Protein AF-A0A7X5VKG3-F1 (afdb_monomer)

Secondary structure (DSSP, 8-state):
-B-STT-----HHHHIIIIISS---EEE--SSTT--EEEGGG--GGGTT-----HHHHH-SSSSB--GGGTT--GGG-EEEEEE--SSTT--EEEEEEETTEEEEEEE-TT-TTTTT---HHHHHTTGGGS-TT---S-EEE-TTS-EEE-

Mean predicted aligned error: 5.0 Å

Solvent-accessible surface area (backbone atoms only — not comparable to full-atom values): 9106 Å² total; per-residue (Å²): 79,79,42,71,89,51,48,82,80,78,56,54,37,33,48,40,26,45,75,72,67,66,43,48,33,38,36,71,77,48,97,56,98,83,38,47,80,41,35,44,96,73,48,57,57,88,79,44,70,48,79,68,36,52,55,40,36,72,60,36,91,68,50,18,31,34,64,68,77,42,63,91,64,55,81,94,66,44,49,76,46,79,49,68,39,82,90,55,94,77,47,35,56,33,25,40,31,31,43,96,94,36,82,49,46,50,51,57,40,71,73,34,93,74,38,51,40,62,52,49,40,58,72,44,65,65,63,60,75,80,76,36,88,86,54,83,87,66,64,70,39,68,49,99,88,66,48,82,39,79,108

Foldseek 3Di:
DADFVLDPVPCQLQCCCCPPVVFSQWDWDDDDPPTTIAGPPNDDSVVGSNQVFCVSQQRGPRNSPHDPLLPPPDPVQWDWDWAWDPPDPLTAIWIFTDHPNDGRWIFFDQCDPRQNRGGGPCRTPVPCVVVDPPDDPADWDQDPVRDTDGD

pLDDT: mean 91.15, std 6.63, range [61.44, 98.12]

Structure (mmCIF, N/CA/C/O backbone):
data_AF-A0A7X5VKG3-F1
#
_entry.id   AF-A0A7X5VKG3-F1
#
loop_
_atom_site.group_PDB
_atom_site.id
_atom_site.type_symbol
_atom_site.label_atom_id
_atom_site.label_alt_id
_atom_site.label_comp_id
_atom_site.label_asym_id
_atom_site.label_entity_id
_atom_site.label_seq_id
_atom_site.pdbx_PDB_ins_code
_atom_site.Cartn_x
_atom_site.Cartn_y
_atom_site.Cartn_z
_atom_site.occupancy
_atom_site.B_iso_or_equiv
_atom_site.auth_seq_id
_atom_site.auth_comp_id
_atom_site.auth_asym_id
_atom_site.auth_atom_id
_atom_site.pdbx_PDB_model_num
ATOM 1 N N . GLY A 1 1 ? -3.152 -5.477 -9.864 1.00 87.75 1 GLY A N 1
ATOM 2 C CA . GLY A 1 1 ? -3.308 -6.111 -11.180 1.00 87.75 1 GLY A CA 1
ATOM 3 C C . GLY A 1 1 ? -2.273 -5.540 -12.116 1.00 87.75 1 GLY A C 1
ATOM 4 O O . GLY A 1 1 ? -1.598 -4.592 -11.727 1.00 87.75 1 GLY A O 1
ATOM 5 N N . LEU A 1 2 ? -2.147 -6.135 -13.299 1.00 90.00 2 LEU A N 1
ATOM 6 C CA . LEU A 1 2 ? -1.372 -5.594 -14.409 1.00 90.00 2 LEU A CA 1
ATOM 7 C C . LEU A 1 2 ? -2.322 -5.421 -15.596 1.00 90.00 2 LEU A C 1
ATOM 9 O O . LEU A 1 2 ? -3.033 -6.360 -15.943 1.00 90.00 2 LEU A O 1
ATOM 13 N N . ASP A 1 3 ? -2.331 -4.231 -16.169 1.00 91.94 3 ASP A N 1
ATOM 14 C CA . ASP A 1 3 ? -2.943 -3.892 -17.443 1.00 91.94 3 ASP A CA 1
ATOM 15 C C . ASP A 1 3 ? -1.819 -3.422 -18.373 1.00 91.94 3 ASP A C 1
ATOM 17 O O . ASP A 1 3 ? -1.222 -2.361 -18.167 1.00 91.94 3 ASP A O 1
ATOM 21 N N . ALA A 1 4 ? -1.463 -4.279 -19.329 1.00 89.00 4 ALA A N 1
ATOM 22 C CA . ALA A 1 4 ? -0.325 -4.056 -20.210 1.00 89.00 4 ALA A CA 1
ATOM 23 C C . ALA A 1 4 ? -0.591 -2.940 -21.230 1.00 89.00 4 ALA A C 1
ATOM 25 O O . ALA A 1 4 ? 0.345 -2.222 -21.574 1.00 89.00 4 ALA A O 1
ATOM 26 N N . ASP A 1 5 ? -1.846 -2.740 -21.640 1.00 90.56 5 ASP A N 1
ATOM 27 C CA . ASP A 1 5 ? -2.217 -1.742 -22.651 1.00 90.56 5 ASP A CA 1
ATOM 28 C C . ASP A 1 5 ? -2.031 -0.316 -22.118 1.00 90.56 5 ASP A C 1
ATOM 30 O O . ASP A 1 5 ? -1.658 0.601 -22.848 1.00 90.56 5 ASP A O 1
ATOM 34 N N . ASN A 1 6 ? -2.204 -0.140 -20.806 1.00 92.81 6 ASN A N 1
ATOM 35 C CA . ASN A 1 6 ? -1.942 1.119 -20.115 1.00 92.81 6 ASN A CA 1
ATOM 36 C C . ASN A 1 6 ? -0.456 1.320 -19.754 1.00 92.81 6 ASN A C 1
ATOM 38 O O . ASN A 1 6 ? -0.084 2.348 -19.177 1.00 92.81 6 ASN A O 1
ATOM 42 N N . CYS A 1 7 ? 0.430 0.359 -20.040 1.00 93.38 7 CYS A N 1
ATOM 43 C CA . CYS A 1 7 ? 1.845 0.456 -19.694 1.00 93.38 7 CYS A CA 1
ATOM 44 C C . CYS A 1 7 ? 2.636 1.259 -20.736 1.00 93.38 7 CYS A C 1
ATOM 46 O O . CYS A 1 7 ? 2.790 0.853 -21.879 1.00 93.38 7 CYS A O 1
ATOM 48 N N . ILE A 1 8 ? 3.250 2.362 -20.304 1.00 93.75 8 ILE A N 1
ATOM 49 C CA . ILE A 1 8 ? 4.098 3.214 -21.163 1.00 93.75 8 ILE A CA 1
ATOM 50 C C . ILE A 1 8 ? 5.590 2.837 -21.130 1.00 93.75 8 ILE A C 1
ATOM 52 O O . ILE A 1 8 ? 6.438 3.647 -21.494 1.00 93.75 8 ILE A O 1
ATOM 56 N N . LEU A 1 9 ? 5.932 1.653 -20.605 1.00 93.06 9 LEU A N 1
ATOM 57 C CA . LEU A 1 9 ? 7.306 1.128 -20.515 1.00 93.06 9 LEU A CA 1
ATOM 58 C C . LEU A 1 9 ? 8.330 2.095 -19.882 1.00 93.06 9 LEU A C 1
ATOM 60 O O . LEU A 1 9 ? 9.510 2.099 -20.220 1.00 93.06 9 LEU A O 1
ATOM 64 N N . CYS A 1 10 ? 7.904 2.901 -18.904 1.00 94.38 10 CYS A N 1
ATOM 65 C CA . CYS A 1 10 ? 8.754 3.916 -18.265 1.00 94.38 10 CYS A CA 1
ATOM 66 C C . CYS A 1 10 ? 9.807 3.356 -17.289 1.00 94.38 10 CYS A C 1
ATOM 68 O O . CYS A 1 10 ? 10.546 4.125 -16.676 1.00 94.38 10 CYS A O 1
ATOM 70 N N . ASN A 1 11 ? 9.838 2.035 -17.092 1.00 94.00 11 ASN A N 1
ATOM 71 C CA . ASN A 1 11 ? 10.764 1.306 -16.219 1.00 94.00 11 ASN A CA 1
ATOM 72 C C . ASN A 1 11 ? 10.734 1.686 -14.719 1.00 94.00 11 ASN A C 1
ATOM 74 O O . ASN A 1 11 ? 11.576 1.244 -13.942 1.00 94.00 11 ASN A O 1
ATOM 78 N N . ARG A 1 12 ? 9.764 2.493 -14.268 1.00 95.56 12 ARG A N 1
ATOM 79 C CA . ARG A 1 12 ? 9.738 3.017 -12.890 1.00 95.56 12 ARG A CA 1
ATOM 80 C C . ARG A 1 12 ? 9.478 1.932 -11.834 1.00 95.56 12 ARG A C 1
ATOM 82 O O . ARG A 1 12 ? 10.037 1.992 -10.745 1.00 95.56 12 ARG A O 1
ATOM 89 N N . CYS A 1 13 ? 8.652 0.936 -12.159 1.00 95.56 13 CYS A N 1
ATOM 90 C CA . CYS A 1 13 ? 8.371 -0.207 -11.285 1.00 95.56 13 CYS A CA 1
ATOM 91 C C . CYS A 1 13 ? 9.578 -1.141 -11.124 1.00 95.56 13 CYS A C 1
ATOM 93 O O . CYS A 1 13 ? 9.852 -1.568 -10.007 1.00 95.56 13 CYS A O 1
ATOM 95 N N . VAL A 1 14 ? 10.307 -1.405 -12.213 1.00 95.75 14 VAL A N 1
ATOM 96 C CA . VAL A 1 14 ? 11.544 -2.203 -12.215 1.00 95.75 14 VAL A CA 1
ATOM 97 C C . VAL A 1 14 ? 12.597 -1.510 -11.358 1.00 95.75 14 VAL A C 1
ATOM 99 O O . VAL A 1 14 ? 13.065 -2.094 -10.388 1.00 95.75 14 VAL A O 1
ATOM 102 N N . ARG A 1 15 ? 12.851 -0.217 -11.608 1.00 96.69 15 ARG A N 1
ATOM 103 C CA . ARG A 1 15 ? 13.782 0.582 -10.798 1.00 96.69 15 ARG A CA 1
ATOM 104 C C . ARG A 1 15 ? 13.406 0.617 -9.321 1.00 96.69 15 ARG A C 1
ATOM 106 O O . ARG A 1 15 ? 14.283 0.543 -8.477 1.00 96.69 15 ARG A O 1
ATOM 113 N N . TYR A 1 16 ? 12.119 0.686 -8.979 1.00 95.81 16 TYR A N 1
ATOM 114 C CA . TYR A 1 16 ? 11.701 0.592 -7.577 1.00 95.81 16 TYR A CA 1
ATOM 115 C C . TYR A 1 16 ? 12.093 -0.763 -6.956 1.00 95.81 16 TYR A C 1
ATOM 117 O O . TYR A 1 16 ? 12.613 -0.809 -5.843 1.00 95.81 16 TYR A O 1
ATOM 125 N N . CYS A 1 17 ? 11.864 -1.872 -7.664 1.00 95.44 17 CYS A N 1
ATOM 126 C CA . CYS A 1 17 ? 12.252 -3.203 -7.191 1.00 95.44 17 CYS A CA 1
ATOM 127 C C . CYS A 1 17 ? 13.774 -3.374 -7.064 1.00 95.44 17 CYS A C 1
ATOM 129 O O . CYS A 1 17 ? 14.223 -4.036 -6.131 1.00 95.44 17 CYS A O 1
ATOM 131 N N . GLU A 1 18 ? 14.551 -2.785 -7.971 1.00 95.56 18 GLU A N 1
ATOM 132 C CA . GLU A 1 18 ? 16.016 -2.884 -7.995 1.00 95.56 18 GLU A CA 1
ATOM 133 C C . GLU A 1 18 ? 16.698 -1.931 -7.010 1.00 95.56 18 GLU A C 1
ATOM 135 O O . GLU A 1 18 ? 17.613 -2.341 -6.310 1.00 95.56 18 GLU A O 1
ATOM 140 N N . GLU A 1 19 ? 16.267 -0.670 -6.946 1.00 95.81 19 GLU A N 1
ATOM 141 C CA . GLU A 1 19 ? 16.966 0.402 -6.224 1.00 95.81 19 GLU A CA 1
ATOM 142 C C . GLU A 1 19 ? 16.413 0.619 -4.809 1.00 95.81 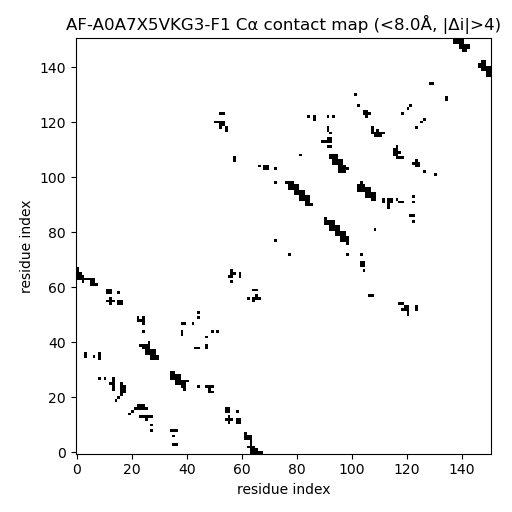19 GLU A C 1
ATOM 144 O O . GLU A 1 19 ? 17.159 1.025 -3.922 1.00 95.81 19 GLU A O 1
ATOM 149 N N . VAL A 1 20 ? 15.115 0.365 -4.584 1.00 93.94 20 VAL A N 1
ATOM 150 C CA . VAL A 1 20 ? 14.457 0.615 -3.285 1.00 93.94 20 VAL A CA 1
ATOM 151 C C . VAL A 1 20 ? 14.272 -0.677 -2.498 1.00 93.94 20 VAL A C 1
ATOM 153 O O . VAL A 1 20 ? 14.653 -0.743 -1.334 1.00 93.94 20 VAL A O 1
ATOM 156 N N . MET A 1 21 ? 13.687 -1.708 -3.117 1.00 93.75 21 MET A N 1
ATOM 157 C CA . MET A 1 21 ? 13.451 -2.993 -2.438 1.00 93.75 21 MET A CA 1
ATOM 158 C C . MET A 1 21 ? 14.641 -3.949 -2.501 1.00 93.75 21 MET A C 1
ATOM 160 O O . MET A 1 21 ? 14.669 -4.901 -1.730 1.00 93.75 21 MET A O 1
ATOM 164 N N . LEU A 1 22 ? 15.598 -3.710 -3.404 1.00 94.19 22 LEU A N 1
ATOM 165 C CA . LEU A 1 22 ? 16.791 -4.540 -3.600 1.00 94.19 22 LEU A CA 1
ATOM 166 C C . LEU A 1 22 ? 16.483 -6.029 -3.865 1.00 94.19 22 LEU A C 1
ATOM 168 O O . LEU A 1 22 ? 17.258 -6.898 -3.474 1.00 94.19 22 LEU A O 1
ATOM 172 N N . CYS A 1 23 ? 15.360 -6.334 -4.523 1.00 92.31 23 CYS A N 1
ATOM 173 C CA . CYS A 1 23 ? 14.944 -7.716 -4.799 1.00 92.31 23 CYS A CA 1
ATOM 174 C C . CYS A 1 23 ? 14.886 -8.066 -6.289 1.00 92.31 23 CYS A C 1
ATOM 176 O O . CYS A 1 23 ? 14.776 -9.236 -6.638 1.00 92.31 23 CYS A O 1
ATOM 178 N N . SER A 1 24 ? 14.924 -7.066 -7.180 1.00 93.00 24 SER A N 1
ATOM 179 C CA . SER A 1 24 ? 14.902 -7.268 -8.639 1.00 93.00 24 SER A CA 1
ATOM 180 C C . SER A 1 24 ? 13.787 -8.213 -9.115 1.00 93.00 24 SER A C 1
ATOM 182 O O . SER A 1 24 ? 13.958 -8.963 -10.073 1.00 93.00 24 SER A O 1
ATOM 184 N N . ALA A 1 25 ? 12.630 -8.192 -8.446 1.00 93.56 25 ALA A N 1
ATOM 185 C CA . ALA A 1 25 ? 11.521 -9.108 -8.719 1.00 93.56 25 ALA A CA 1
ATOM 186 C C . ALA A 1 25 ? 10.734 -8.787 -10.005 1.00 93.56 25 ALA A C 1
ATOM 188 O O . ALA A 1 25 ? 9.895 -9.578 -10.429 1.00 93.56 25 ALA A O 1
ATOM 189 N N . LEU A 1 26 ? 10.973 -7.625 -10.617 1.00 93.56 26 LEU A N 1
ATOM 190 C CA . LEU A 1 26 ? 10.344 -7.185 -11.861 1.00 93.56 26 LEU A CA 1
ATOM 191 C C . LEU A 1 26 ? 11.403 -6.949 -12.929 1.00 93.56 26 LEU A C 1
ATOM 193 O O . LEU A 1 26 ? 12.448 -6.376 -12.642 1.00 93.56 26 LEU A O 1
ATOM 197 N N . THR A 1 27 ? 11.079 -7.298 -14.170 1.00 92.75 27 THR A N 1
ATOM 198 C CA . THR A 1 27 ? 11.929 -7.040 -15.332 1.00 92.75 27 THR A CA 1
ATOM 199 C C . THR A 1 27 ? 11.117 -6.534 -16.524 1.00 92.75 27 THR A C 1
ATOM 201 O O . THR A 1 27 ? 9.894 -6.700 -16.586 1.00 92.75 27 THR A O 1
ATOM 204 N N . LEU A 1 28 ? 11.811 -5.906 -17.470 1.00 92.19 28 LEU A N 1
ATOM 205 C CA . LEU A 1 28 ? 11.298 -5.528 -18.783 1.00 92.19 28 LEU A CA 1
ATOM 206 C C . LEU A 1 28 ? 11.875 -6.509 -19.810 1.00 92.19 28 LEU A C 1
ATOM 208 O O . LEU A 1 28 ? 13.093 -6.597 -19.944 1.00 92.19 28 LEU A O 1
ATOM 212 N N . THR A 1 29 ? 11.011 -7.242 -20.515 1.00 87.38 29 THR A N 1
ATOM 213 C CA . THR A 1 29 ? 11.412 -8.350 -21.404 1.00 87.38 29 THR A CA 1
ATOM 214 C C . THR A 1 29 ? 12.224 -7.912 -22.615 1.00 87.38 29 THR A C 1
ATOM 216 O O . THR A 1 29 ? 13.345 -8.374 -22.806 1.00 87.38 29 THR A O 1
ATOM 219 N N . ASP A 1 30 ? 11.667 -7.011 -23.421 1.00 78.81 30 ASP A N 1
ATOM 220 C CA . ASP A 1 30 ? 12.215 -6.637 -24.721 1.00 78.81 30 ASP A CA 1
ATOM 221 C C . ASP A 1 30 ? 12.319 -5.122 -24.896 1.00 78.81 30 ASP A C 1
ATOM 223 O O . ASP A 1 30 ? 11.533 -4.334 -24.365 1.00 78.81 30 ASP A O 1
ATOM 227 N N . LYS A 1 31 ? 13.283 -4.712 -25.726 1.00 66.94 31 LYS A N 1
ATOM 228 C CA . LYS A 1 31 ? 13.401 -3.344 -26.242 1.00 66.94 31 LYS A CA 1
ATOM 229 C C . LYS A 1 31 ? 12.718 -3.284 -27.612 1.00 66.94 31 LYS A C 1
ATOM 231 O O . LYS A 1 31 ? 13.369 -3.443 -28.638 1.00 66.94 31 LYS A O 1
ATOM 236 N N . GLY A 1 32 ? 11.399 -3.101 -27.634 1.00 71.25 32 GLY A N 1
ATOM 237 C CA . GLY A 1 32 ? 10.613 -3.026 -28.870 1.00 71.25 32 GLY A CA 1
ATOM 238 C C . GLY A 1 32 ? 9.100 -3.035 -28.623 1.00 71.25 32 GLY A C 1
ATOM 239 O O . GLY A 1 32 ? 8.680 -3.013 -27.469 1.00 71.25 32 GLY A O 1
ATOM 240 N N . PRO A 1 33 ? 8.270 -3.101 -29.682 1.00 73.19 33 PRO A N 1
ATOM 241 C CA . PRO A 1 33 ? 6.805 -3.075 -29.574 1.00 73.19 33 PRO A CA 1
ATOM 242 C C . PRO A 1 33 ? 6.190 -4.213 -28.742 1.00 73.19 33 PRO A C 1
ATOM 244 O O . PRO A 1 33 ? 5.047 -4.097 -28.321 1.00 73.19 33 PRO A O 1
ATOM 247 N N . GLY A 1 34 ? 6.927 -5.309 -28.518 1.00 80.31 34 GLY A N 1
ATOM 248 C CA . GLY A 1 34 ? 6.506 -6.436 -27.673 1.00 80.31 34 GLY A CA 1
ATOM 249 C C . GLY A 1 34 ? 7.000 -6.371 -26.222 1.00 80.31 34 GLY A C 1
ATOM 250 O O . GLY A 1 34 ? 6.731 -7.288 -25.443 1.00 80.31 34 GLY A O 1
ATOM 251 N N . GLY A 1 35 ? 7.738 -5.317 -25.855 1.00 87.44 35 GLY A N 1
ATOM 252 C CA . GLY A 1 35 ? 8.257 -5.146 -24.503 1.00 87.44 35 GLY A CA 1
ATOM 253 C C . GLY A 1 35 ? 7.125 -5.017 -23.492 1.00 87.44 35 GLY A C 1
ATOM 254 O O . GLY A 1 35 ? 6.188 -4.251 -23.693 1.00 87.44 35 GLY A O 1
ATOM 255 N N . HIS A 1 36 ? 7.212 -5.760 -22.396 1.00 89.94 36 HIS A N 1
ATOM 256 C CA . HIS A 1 36 ? 6.235 -5.706 -21.316 1.00 89.94 36 HIS A CA 1
ATOM 257 C C . HIS A 1 36 ? 6.906 -5.959 -19.969 1.00 89.94 36 HIS A C 1
ATOM 259 O O . HIS A 1 36 ? 7.994 -6.533 -19.878 1.00 89.94 36 HIS A O 1
ATOM 265 N N . ILE A 1 37 ? 6.247 -5.492 -18.912 1.00 92.94 37 ILE A N 1
ATOM 266 C CA . ILE A 1 37 ? 6.675 -5.745 -17.540 1.00 92.94 37 ILE A CA 1
ATOM 267 C C . ILE A 1 37 ? 6.200 -7.133 -17.128 1.00 92.94 37 ILE A C 1
ATOM 269 O O . ILE A 1 37 ? 5.026 -7.461 -17.292 1.00 92.94 37 ILE A O 1
ATOM 273 N N . GLN A 1 38 ? 7.092 -7.914 -16.535 1.00 92.06 38 GLN A N 1
ATOM 274 C CA . GLN A 1 38 ? 6.763 -9.211 -15.954 1.00 92.06 38 GLN A CA 1
ATOM 275 C C . GLN A 1 38 ? 7.604 -9.472 -14.699 1.00 92.06 38 GLN A C 1
ATOM 277 O O . GLN A 1 38 ? 8.618 -8.792 -14.492 1.00 92.06 38 GLN A O 1
ATOM 282 N N . PRO A 1 39 ? 7.224 -10.449 -13.859 1.00 92.50 39 PRO A N 1
ATOM 283 C CA . PRO A 1 39 ? 8.131 -10.968 -12.849 1.00 92.50 39 PRO A CA 1
ATOM 284 C C . PRO A 1 39 ? 9.426 -11.470 -13.487 1.00 92.50 39 PRO A C 1
ATOM 286 O O . PRO A 1 39 ? 9.437 -11.974 -14.616 1.00 92.50 39 PRO A O 1
ATOM 289 N N . THR A 1 40 ? 10.531 -11.335 -12.768 1.00 89.31 40 THR A N 1
ATOM 290 C CA . THR A 1 40 ? 11.833 -11.813 -13.240 1.00 89.31 40 THR A CA 1
ATOM 291 C C . THR A 1 40 ? 11.760 -13.297 -13.604 1.00 89.31 40 THR A C 1
ATOM 293 O O . THR A 1 40 ? 11.085 -14.075 -12.939 1.00 89.31 40 THR A O 1
ATOM 296 N N . ARG A 1 41 ? 12.405 -13.675 -14.719 1.00 85.25 41 ARG A N 1
ATOM 297 C CA . ARG A 1 41 ? 12.356 -15.027 -15.325 1.00 85.25 41 ARG A CA 1
ATOM 298 C C . ARG A 1 41 ? 10.974 -15.487 -15.823 1.00 85.25 41 ARG A C 1
ATOM 300 O O . ARG A 1 41 ? 10.862 -16.614 -16.290 1.00 85.25 41 ARG A O 1
ATOM 307 N N . GLY A 1 42 ? 9.951 -14.628 -15.791 1.00 86.00 42 GLY A N 1
ATOM 308 C CA . GLY A 1 42 ? 8.587 -14.986 -16.198 1.00 86.00 42 GLY A CA 1
ATOM 309 C C . GLY A 1 42 ? 7.881 -15.929 -15.215 1.00 86.00 42 GLY A C 1
ATOM 310 O O . GLY A 1 42 ? 6.901 -16.572 -15.582 1.00 86.00 42 GLY A O 1
ATOM 311 N N . GLU A 1 43 ? 8.389 -16.036 -13.986 1.00 87.81 43 GLU A N 1
ATOM 312 C CA . GLU A 1 43 ? 7.844 -16.888 -12.923 1.00 87.81 43 GLU A CA 1
ATOM 313 C C . GLU A 1 43 ? 6.677 -16.192 -12.189 1.00 87.81 43 GLU A C 1
ATOM 315 O O . GLU A 1 43 ? 6.318 -15.050 -12.485 1.00 87.81 43 GLU A O 1
ATOM 320 N N . SER A 1 44 ? 6.036 -16.865 -11.229 1.00 89.94 44 SER A N 1
ATOM 321 C CA . SER A 1 44 ? 5.079 -16.193 -10.339 1.00 89.94 44 SER A CA 1
ATOM 322 C C . SER A 1 44 ? 5.815 -15.216 -9.424 1.00 89.94 44 SER A C 1
ATOM 324 O O . SER A 1 44 ? 6.924 -15.500 -8.988 1.00 89.94 44 SER A O 1
ATOM 326 N N . PHE A 1 45 ? 5.171 -14.120 -9.005 1.00 89.62 45 PHE A N 1
ATOM 327 C CA . PHE A 1 45 ? 5.736 -13.263 -7.951 1.00 89.62 45 PHE A CA 1
ATOM 328 C C . PHE A 1 45 ? 6.046 -14.040 -6.664 1.00 89.62 45 PHE A C 1
ATOM 330 O O . PHE A 1 45 ? 6.986 -13.685 -5.964 1.00 89.62 45 PHE A O 1
ATOM 337 N N . LEU A 1 46 ? 5.277 -15.095 -6.371 1.00 90.25 46 LEU A N 1
ATOM 338 C CA . LEU A 1 46 ? 5.490 -15.951 -5.199 1.00 90.25 46 LEU A CA 1
ATOM 339 C C . LEU A 1 46 ? 6.737 -16.839 -5.310 1.00 90.25 46 LEU A C 1
ATOM 341 O O . LEU A 1 46 ? 7.234 -17.294 -4.287 1.00 90.25 46 LEU A O 1
ATOM 345 N N . ASP A 1 47 ? 7.233 -17.056 -6.527 1.00 90.31 47 ASP A N 1
ATOM 346 C CA . ASP A 1 47 ? 8.414 -17.875 -6.811 1.00 90.31 47 ASP A CA 1
ATOM 347 C C . ASP A 1 47 ? 9.677 -17.005 -6.994 1.00 90.31 47 ASP A C 1
ATOM 349 O O . ASP A 1 47 ? 10.740 -17.498 -7.358 1.00 90.31 47 ASP A O 1
ATOM 353 N N . THR A 1 48 ? 9.565 -15.699 -6.723 1.00 89.12 48 THR A N 1
ATOM 354 C CA . THR A 1 48 ? 10.648 -14.704 -6.802 1.00 89.12 48 THR A CA 1
ATOM 355 C C . THR A 1 48 ? 10.898 -14.072 -5.434 1.00 89.12 48 THR A C 1
ATOM 357 O O . THR A 1 48 ? 10.097 -14.237 -4.517 1.00 89.12 48 THR A O 1
ATOM 360 N N . ASP A 1 49 ? 11.935 -13.240 -5.306 1.00 90.38 49 ASP A N 1
ATOM 361 C CA . ASP A 1 49 ? 12.244 -12.486 -4.075 1.00 90.38 49 ASP A CA 1
ATOM 362 C C . ASP A 1 49 ? 11.255 -11.327 -3.782 1.00 90.38 49 ASP A C 1
ATOM 364 O O . ASP A 1 49 ? 11.564 -10.349 -3.098 1.00 90.38 49 ASP A O 1
ATOM 368 N N . CYS A 1 50 ? 10.041 -11.376 -4.336 1.00 93.50 50 CYS A N 1
ATOM 369 C CA . CYS A 1 50 ? 9.030 -10.345 -4.156 1.00 93.50 50 CYS A CA 1
ATOM 370 C C . CYS A 1 50 ? 8.361 -10.440 -2.779 1.00 93.50 50 CYS A C 1
ATOM 372 O O . CYS A 1 50 ? 7.598 -11.360 -2.503 1.00 93.50 50 CYS A O 1
ATOM 374 N N . GLU A 1 51 ? 8.504 -9.402 -1.956 1.00 91.06 51 GLU A N 1
ATOM 375 C CA . GLU A 1 51 ? 7.801 -9.306 -0.664 1.00 91.06 51 GLU A CA 1
ATOM 376 C C . GLU A 1 51 ? 6.369 -8.745 -0.768 1.00 91.06 51 GLU A C 1
ATOM 378 O O . GLU A 1 51 ? 5.731 -8.436 0.241 1.00 91.06 51 GLU A O 1
ATOM 383 N N . LEU A 1 52 ? 5.857 -8.539 -1.988 1.00 92.62 52 LEU A N 1
ATOM 384 C CA . LEU A 1 52 ? 4.516 -7.996 -2.247 1.00 92.62 52 LEU A CA 1
ATOM 385 C C . LEU A 1 52 ? 4.249 -6.640 -1.558 1.00 92.62 52 LEU A C 1
ATOM 387 O O . LEU A 1 52 ? 3.116 -6.304 -1.213 1.00 92.62 52 LEU A O 1
ATOM 391 N N . CYS A 1 53 ? 5.282 -5.804 -1.404 1.00 94.06 53 CYS A N 1
ATOM 392 C CA . CYS A 1 53 ? 5.172 -4.490 -0.754 1.00 94.06 53 CYS A CA 1
ATOM 393 C C . CYS A 1 53 ? 4.292 -3.482 -1.523 1.00 94.06 53 CYS A C 1
ATOM 395 O O . CYS A 1 53 ? 3.887 -2.449 -0.984 1.00 94.06 53 CYS A O 1
ATOM 397 N N . GLY A 1 54 ? 4.009 -3.755 -2.802 1.00 94.12 54 GLY A N 1
ATOM 398 C CA . GLY A 1 54 ? 3.152 -2.929 -3.652 1.00 94.12 54 GLY A CA 1
ATOM 399 C C . GLY A 1 54 ? 3.753 -1.578 -4.049 1.00 94.12 54 GLY A C 1
ATOM 400 O O . GLY A 1 54 ? 3.037 -0.709 -4.541 1.00 94.12 54 GLY A O 1
ATOM 401 N N . GLY A 1 55 ? 5.056 -1.364 -3.867 1.00 94.50 55 GLY A N 1
ATOM 402 C CA . GLY A 1 55 ? 5.690 -0.118 -4.299 1.00 94.50 55 GLY A CA 1
ATOM 403 C C . GLY A 1 55 ? 5.688 0.077 -5.820 1.00 94.50 55 GLY A C 1
ATOM 404 O O . GLY A 1 55 ? 5.495 1.195 -6.296 1.00 94.50 55 GLY A O 1
ATOM 405 N N . CYS A 1 56 ? 5.747 -1.015 -6.590 1.00 94.62 56 CYS A N 1
ATOM 406 C CA . CYS A 1 56 ? 5.559 -0.998 -8.043 1.00 94.62 56 CYS A CA 1
ATOM 407 C C . CYS A 1 56 ? 4.168 -0.471 -8.461 1.00 94.62 56 CYS A C 1
ATOM 409 O O . CYS A 1 56 ? 4.066 0.279 -9.431 1.00 94.62 56 CYS A O 1
ATOM 411 N N . VAL A 1 57 ? 3.119 -0.789 -7.691 1.00 94.25 57 VAL A N 1
ATOM 412 C CA . VAL A 1 57 ? 1.758 -0.243 -7.853 1.00 94.25 57 VAL A CA 1
ATOM 413 C C . VAL A 1 57 ? 1.728 1.240 -7.483 1.00 94.25 57 VAL A C 1
ATOM 415 O O . VAL A 1 57 ? 1.125 2.044 -8.182 1.00 94.25 57 VAL A O 1
ATOM 418 N N . SER A 1 58 ? 2.421 1.624 -6.410 1.00 91.81 58 SER A N 1
ATOM 419 C CA . SER A 1 58 ? 2.468 3.013 -5.937 1.00 91.81 58 SER A CA 1
ATOM 420 C C . SER A 1 58 ? 3.147 3.974 -6.911 1.00 91.81 58 SER A C 1
ATOM 422 O O . SER A 1 58 ? 2.780 5.142 -6.969 1.00 91.81 58 SER A O 1
ATOM 424 N N . THR A 1 59 ? 4.182 3.508 -7.612 1.00 93.56 59 THR A N 1
ATOM 425 C CA . THR A 1 59 ? 5.014 4.351 -8.482 1.00 93.56 59 THR A CA 1
ATOM 426 C C . THR A 1 59 ? 4.498 4.409 -9.923 1.00 93.56 59 THR A C 1
ATOM 428 O O . THR A 1 59 ? 4.901 5.287 -10.693 1.00 93.56 59 THR A O 1
ATOM 431 N N . CYS A 1 60 ? 3.609 3.4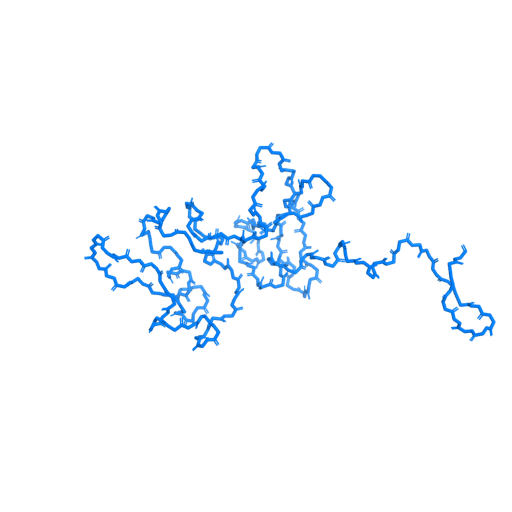85 -10.307 1.00 94.88 60 CYS A N 1
ATOM 432 C CA . CYS A 1 60 ? 3.085 3.392 -11.662 1.00 94.88 60 CYS A CA 1
ATOM 433 C C . CYS A 1 60 ? 2.287 4.657 -12.034 1.00 94.88 60 CYS A C 1
ATOM 435 O O . CYS A 1 60 ? 1.259 4.925 -11.417 1.00 94.88 60 CYS A O 1
ATOM 437 N N . PRO A 1 61 ? 2.724 5.435 -13.043 1.00 93.56 61 PRO A N 1
ATOM 438 C CA . PRO A 1 61 ? 2.077 6.705 -13.372 1.00 93.56 61 PRO A CA 1
ATOM 439 C C . PRO A 1 61 ? 0.756 6.552 -14.129 1.00 93.56 61 PRO A C 1
ATOM 441 O O . PRO A 1 61 ? -0.042 7.479 -14.128 1.00 93.56 61 PRO A O 1
ATOM 444 N N . THR A 1 62 ? 0.545 5.426 -14.809 1.00 93.56 62 THR A N 1
ATOM 445 C CA . THR A 1 62 ? -0.605 5.217 -15.701 1.00 93.56 62 THR A CA 1
ATOM 446 C C . THR A 1 62 ? -1.666 4.299 -15.115 1.00 93.56 62 THR A C 1
ATOM 448 O O . THR A 1 62 ? -2.692 4.075 -15.742 1.00 93.56 62 THR A O 1
ATOM 451 N N . GLY A 1 63 ? -1.410 3.714 -13.942 1.00 91.25 63 GLY A N 1
ATOM 452 C CA . GLY A 1 63 ? -2.272 2.674 -13.391 1.00 91.25 63 GLY A CA 1
ATOM 453 C C . GLY A 1 63 ? -2.149 1.322 -14.099 1.00 91.25 63 GLY A C 1
ATOM 454 O O . GLY A 1 63 ? -2.931 0.435 -13.792 1.00 91.25 63 GLY A O 1
ATOM 455 N N . ALA A 1 64 ? -1.154 1.113 -14.976 1.00 94.44 64 ALA A N 1
ATOM 456 C CA . ALA A 1 64 ? -0.853 -0.212 -15.530 1.00 94.44 64 ALA A CA 1
ATOM 457 C C . ALA A 1 64 ? -0.638 -1.253 -14.421 1.00 94.44 64 ALA A C 1
ATOM 459 O O . ALA A 1 64 ? -1.158 -2.359 -14.483 1.00 94.44 64 ALA A O 1
ATOM 460 N N . LEU A 1 65 ? 0.080 -0.884 -13.358 1.00 93.94 65 LEU A N 1
ATOM 461 C CA . LEU A 1 65 ? 0.078 -1.614 -12.094 1.00 93.94 65 LEU A CA 1
ATOM 462 C C . LEU A 1 65 ? -0.858 -0.900 -11.123 1.00 93.94 65 LEU A C 1
ATOM 464 O O . LEU A 1 65 ? -0.626 0.254 -10.770 1.00 93.94 65 LEU A O 1
ATOM 468 N N . TYR A 1 66 ? -1.891 -1.601 -10.671 1.00 92.19 66 TYR A N 1
ATOM 469 C CA . TYR A 1 66 ? -2.958 -1.027 -9.848 1.00 92.19 66 TYR A CA 1
ATOM 470 C C . TYR A 1 66 ? -3.322 -1.927 -8.667 1.00 92.19 66 TYR A C 1
ATOM 472 O O . TYR A 1 66 ? -3.072 -3.136 -8.681 1.00 92.19 66 TYR A O 1
ATOM 480 N N . ASP A 1 67 ? -3.952 -1.361 -7.643 1.00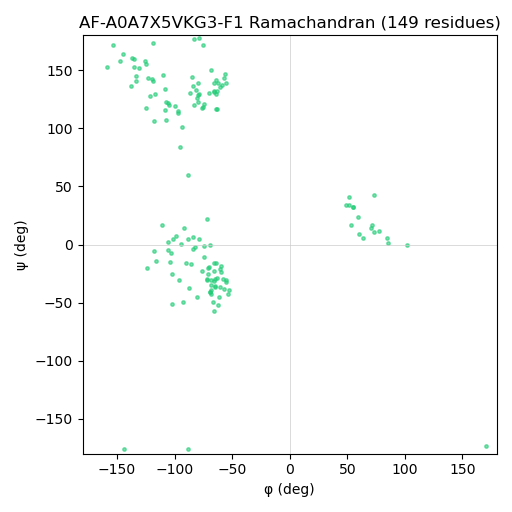 91.81 67 ASP A N 1
ATOM 481 C CA . ASP A 1 67 ? -4.582 -2.152 -6.589 1.00 91.81 67 ASP A CA 1
ATOM 482 C C . ASP A 1 67 ? -5.937 -2.665 -7.092 1.00 91.81 67 ASP A 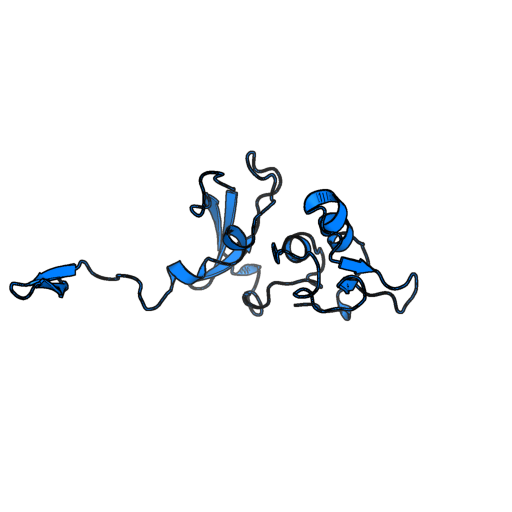C 1
ATOM 484 O O . ASP A 1 67 ? -6.795 -1.876 -7.478 1.00 91.81 67 ASP A O 1
ATOM 488 N N . LYS A 1 68 ? -6.137 -3.991 -7.096 1.00 90.12 68 LYS A N 1
ATOM 489 C CA . LYS A 1 68 ? -7.409 -4.592 -7.531 1.00 90.12 68 LYS A CA 1
ATOM 490 C C . LYS A 1 68 ? -8.574 -4.175 -6.630 1.00 90.12 68 LYS A C 1
ATOM 492 O O . LYS A 1 68 ? -9.699 -4.122 -7.106 1.00 90.12 68 LYS A O 1
ATOM 497 N N . ARG A 1 69 ? -8.306 -3.891 -5.352 1.00 86.06 69 ARG A N 1
ATOM 498 C CA . ARG A 1 69 ? -9.322 -3.486 -4.371 1.00 86.06 69 ARG A CA 1
ATOM 499 C C . ARG A 1 69 ? -9.856 -2.079 -4.634 1.00 86.06 69 ARG A C 1
ATOM 501 O O . ARG A 1 69 ? -10.988 -1.794 -4.279 1.00 86.06 69 ARG A O 1
ATOM 508 N N . ALA A 1 70 ? -9.059 -1.242 -5.298 1.00 86.00 70 ALA A N 1
ATOM 509 C CA . ALA A 1 70 ? -9.431 0.116 -5.679 1.00 86.00 70 ALA A CA 1
ATOM 510 C C . ALA A 1 70 ? -10.127 0.190 -7.056 1.00 86.00 70 ALA A C 1
ATOM 512 O O . ALA A 1 70 ? -10.384 1.277 -7.562 1.00 86.00 70 ALA A O 1
ATOM 513 N N . LEU A 1 71 ? -10.410 -0.939 -7.716 1.00 84.75 71 LEU A N 1
ATOM 514 C CA . LEU A 1 71 ? -11.155 -0.910 -8.976 1.00 84.75 71 LEU A CA 1
ATOM 515 C C . LEU A 1 71 ? -12.588 -0.416 -8.739 1.00 84.75 71 LEU A C 1
ATOM 517 O O . LEU A 1 71 ? -13.279 -0.911 -7.854 1.00 84.75 71 LEU A O 1
ATOM 521 N N . GLY A 1 72 ? -13.037 0.534 -9.560 1.00 77.38 72 GLY A N 1
ATOM 522 C CA . GLY A 1 72 ? -14.368 1.141 -9.444 1.00 77.38 72 GLY A CA 1
ATOM 523 C C . GLY A 1 72 ? -14.451 2.316 -8.465 1.00 77.38 72 GLY A C 1
ATOM 524 O O . GLY A 1 72 ? -15.524 2.892 -8.315 1.00 77.38 72 GLY A O 1
ATOM 525 N N . THR A 1 73 ? -13.343 2.707 -7.826 1.00 78.62 73 THR A N 1
ATOM 526 C CA . THR A 1 73 ? -13.274 3.963 -7.066 1.00 78.62 73 THR A CA 1
ATOM 527 C C . THR A 1 73 ? -13.065 5.132 -8.020 1.00 78.62 73 THR A C 1
ATOM 529 O O . THR A 1 73 ? -12.256 5.028 -8.943 1.00 78.62 73 THR A O 1
ATOM 532 N N . HIS A 1 74 ? -13.746 6.249 -7.782 1.00 64.69 74 HIS A N 1
ATOM 533 C CA . HIS A 1 74 ? -13.619 7.453 -8.602 1.00 64.69 74 HIS A CA 1
ATOM 534 C C . HIS A 1 74 ? -12.822 8.515 -7.847 1.00 64.69 74 HIS A C 1
ATOM 536 O O . HIS A 1 74 ? -13.244 8.933 -6.772 1.00 64.69 74 HIS A O 1
ATOM 542 N N . ASP A 1 75 ? -11.700 8.973 -8.412 1.00 69.38 75 ASP A N 1
ATOM 543 C CA . ASP A 1 75 ? -10.789 9.921 -7.748 1.00 69.38 75 ASP A CA 1
ATOM 544 C C . ASP A 1 75 ? -11.491 11.218 -7.291 1.00 69.38 75 ASP A C 1
ATOM 546 O O . ASP A 1 75 ? -11.159 11.755 -6.235 1.00 69.38 75 ASP A O 1
ATOM 550 N N . ASP A 1 76 ? -12.518 11.668 -8.019 1.00 62.22 76 ASP A N 1
ATOM 551 C CA . ASP A 1 76 ? -13.278 12.892 -7.723 1.00 62.22 76 ASP A CA 1
ATOM 552 C C . ASP A 1 76 ? -14.162 12.790 -6.461 1.00 62.22 76 ASP A C 1
ATOM 554 O O . ASP A 1 76 ? -14.560 13.810 -5.898 1.00 62.22 76 ASP A O 1
ATOM 558 N N . ALA A 1 77 ? -14.478 11.571 -6.004 1.00 61.44 77 ALA A N 1
ATOM 559 C CA . ALA A 1 77 ? -15.371 11.306 -4.868 1.00 61.44 77 ALA A CA 1
ATOM 560 C C . ALA A 1 77 ? -14.629 10.863 -3.593 1.00 61.44 77 ALA A C 1
ATOM 562 O O . ALA A 1 77 ? -15.255 10.543 -2.581 1.00 61.44 77 ALA A O 1
ATOM 563 N N . VAL A 1 78 ? -13.297 10.818 -3.633 1.00 77.12 78 VAL A N 1
ATOM 564 C CA . VAL A 1 78 ? -12.480 10.233 -2.570 1.00 77.12 78 VAL A CA 1
ATOM 565 C C . VAL A 1 78 ? -11.980 11.316 -1.617 1.00 77.12 78 VAL A C 1
ATOM 567 O O . VAL A 1 78 ? -11.120 12.133 -1.952 1.00 77.12 78 VAL A O 1
ATOM 570 N N . ALA A 1 79 ? -12.467 11.285 -0.377 1.00 86.56 79 ALA A N 1
ATOM 571 C CA . ALA A 1 79 ? -11.891 12.080 0.696 1.00 86.56 79 ALA A CA 1
ATOM 572 C C . ALA A 1 79 ? -10.513 11.515 1.064 1.00 86.56 79 ALA A C 1
ATOM 574 O O . ALA A 1 79 ? -10.354 10.315 1.292 1.00 86.56 79 ALA A O 1
ATOM 575 N N . LYS A 1 80 ? -9.506 12.389 1.135 1.00 91.25 80 LYS A N 1
ATOM 576 C CA . LYS A 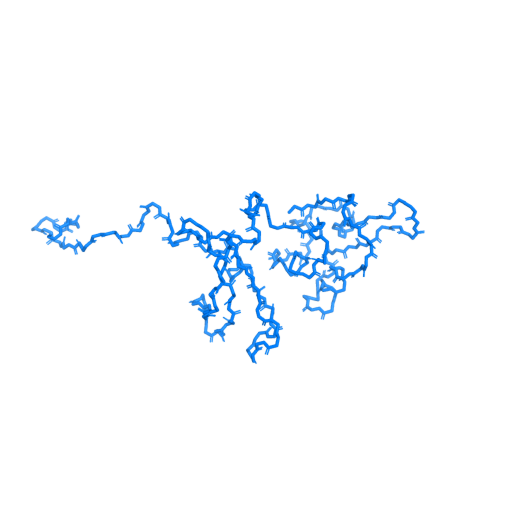1 80 ? -8.131 12.013 1.470 1.00 91.25 80 LYS A CA 1
ATOM 577 C C . LYS A 1 80 ? -7.785 12.480 2.879 1.00 91.25 80 LYS A C 1
ATOM 579 O O . LYS A 1 80 ? -7.838 13.674 3.168 1.00 91.25 80 LYS A O 1
ATOM 584 N N . THR A 1 81 ? -7.396 11.560 3.755 1.00 92.19 81 THR A N 1
ATOM 585 C CA . THR A 1 81 ? -6.980 11.875 5.130 1.00 92.19 81 THR A CA 1
ATOM 586 C C . THR A 1 81 ? -5.590 11.326 5.406 1.00 92.19 81 THR A C 1
ATOM 588 O O . THR A 1 81 ? -5.373 10.116 5.387 1.00 92.19 81 THR A O 1
ATOM 591 N N . THR A 1 82 ? -4.641 12.216 5.694 1.00 93.56 82 THR A N 1
ATOM 592 C CA . THR A 1 82 ? -3.295 11.817 6.112 1.00 93.56 82 THR A CA 1
ATOM 593 C C . THR A 1 82 ? -3.305 11.407 7.585 1.00 93.56 82 THR A C 1
ATOM 595 O O . THR A 1 82 ? -3.773 12.157 8.437 1.00 93.56 82 THR A O 1
ATOM 598 N N . THR A 1 83 ? -2.748 10.241 7.898 1.00 94.62 83 THR A N 1
ATOM 599 C CA . THR A 1 83 ? -2.631 9.712 9.265 1.00 94.62 83 THR A CA 1
ATOM 600 C C . THR A 1 83 ? -1.317 8.949 9.448 1.00 94.62 83 THR A C 1
ATOM 602 O O . THR A 1 83 ? -0.476 8.916 8.548 1.00 94.62 83 THR A O 1
ATOM 605 N N . THR A 1 84 ? -1.120 8.342 10.613 1.00 95.00 84 THR A N 1
ATOM 606 C CA . THR A 1 84 ? 0.063 7.547 10.950 1.00 95.00 84 THR A CA 1
ATOM 607 C C . THR A 1 84 ? -0.288 6.064 11.000 1.00 95.00 84 THR A C 1
ATOM 609 O O . THR A 1 84 ? -1.282 5.662 11.600 1.00 95.00 84 THR A O 1
ATOM 612 N N . CYS A 1 85 ? 0.548 5.237 10.376 1.00 95.00 85 CYS A N 1
ATOM 613 C CA . CYS A 1 85 ? 0.446 3.784 10.413 1.00 95.00 85 CYS A CA 1
ATOM 614 C C . CYS A 1 85 ? 0.687 3.247 11.831 1.00 95.00 85 CYS A C 1
ATOM 616 O O . CYS A 1 85 ? 1.694 3.578 12.455 1.00 95.00 85 CYS A O 1
ATOM 618 N N . THR A 1 86 ? -0.194 2.366 12.308 1.00 94.38 86 THR A N 1
ATOM 619 C CA . THR A 1 86 ? -0.149 1.789 13.665 1.00 94.38 86 THR A CA 1
ATOM 620 C C . THR A 1 86 ? 0.416 0.365 13.718 1.00 94.38 86 THR A C 1
ATOM 622 O O . THR A 1 86 ? 0.436 -0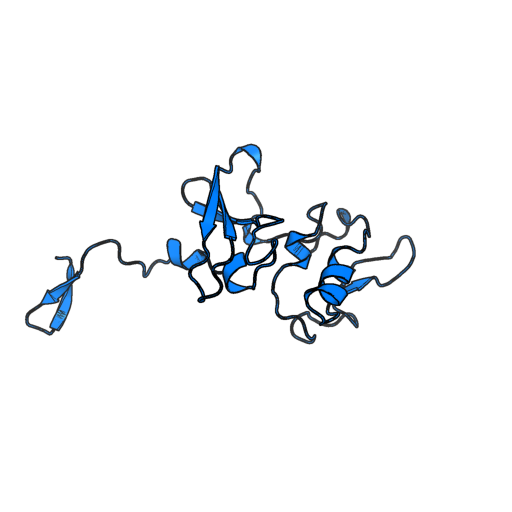.252 14.778 1.00 94.38 86 THR A O 1
ATOM 625 N N . TYR A 1 87 ? 0.896 -0.175 12.592 1.00 96.19 87 TYR A N 1
ATOM 626 C CA . TYR A 1 87 ? 1.335 -1.574 12.506 1.00 96.19 87 TYR A CA 1
ATOM 627 C C . TYR A 1 87 ? 2.649 -1.895 13.221 1.00 96.19 87 TYR A C 1
ATOM 629 O O . TYR A 1 87 ? 2.865 -3.036 13.629 1.00 96.19 87 TYR A O 1
ATOM 637 N N . CYS A 1 88 ? 3.560 -0.933 13.309 1.00 95.88 88 CYS A N 1
ATOM 638 C CA . CYS A 1 88 ? 4.851 -1.092 13.967 1.00 95.88 88 CYS A CA 1
ATOM 639 C C . CYS A 1 88 ? 5.353 0.265 14.472 1.00 95.88 88 CYS A C 1
ATOM 641 O O . CYS A 1 88 ? 4.796 1.308 14.134 1.00 95.88 88 CYS A O 1
ATOM 643 N N . GLY A 1 89 ? 6.442 0.259 15.243 1.00 95.69 89 GLY A N 1
ATOM 644 C CA . GLY A 1 89 ? 7.020 1.472 15.833 1.00 95.69 89 GLY A CA 1
ATOM 645 C C . GLY A 1 89 ? 7.677 2.449 14.850 1.00 95.69 89 GLY A C 1
ATOM 646 O O . GLY A 1 89 ? 8.178 3.474 15.292 1.00 95.69 89 GLY A O 1
ATOM 647 N N . VAL A 1 90 ? 7.694 2.158 13.542 1.00 95.19 90 VAL A N 1
ATOM 648 C CA . VAL A 1 90 ? 8.270 3.064 12.531 1.00 95.19 9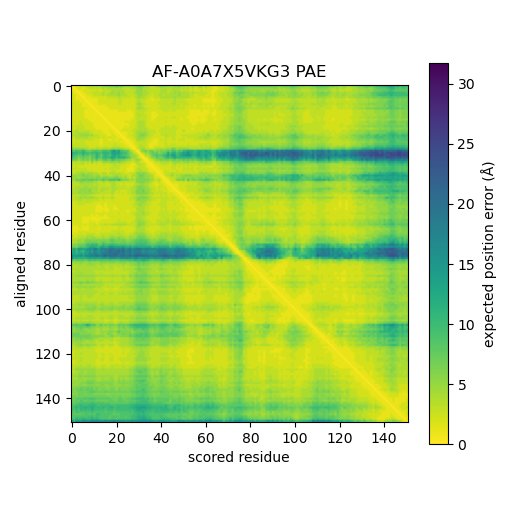0 VAL A CA 1
ATOM 649 C C . VAL A 1 90 ? 7.421 4.327 12.388 1.00 95.19 90 VAL A C 1
ATOM 651 O O . VAL A 1 90 ? 7.970 5.417 12.319 1.00 95.19 90 VAL A O 1
ATOM 654 N N . GLY A 1 91 ? 6.088 4.198 12.373 1.00 94.44 91 GLY A N 1
ATOM 655 C CA . GLY A 1 91 ? 5.185 5.349 12.260 1.00 94.44 91 GLY A CA 1
ATOM 656 C C . GLY A 1 91 ? 5.135 5.982 10.863 1.00 94.44 91 GLY A C 1
ATOM 657 O O . GLY A 1 91 ? 5.138 7.205 10.739 1.00 94.44 91 GLY A O 1
ATOM 658 N N . CYS A 1 92 ? 5.092 5.174 9.797 1.00 95.56 92 CYS A N 1
ATOM 659 C CA . CYS A 1 92 ? 4.967 5.682 8.424 1.00 95.56 92 CYS A CA 1
ATOM 660 C C . CYS A 1 92 ? 3.709 6.550 8.244 1.00 95.56 92 CYS A C 1
ATOM 662 O O . CYS A 1 92 ? 2.644 6.218 8.768 1.00 95.56 92 CYS A O 1
ATOM 664 N N . GLN A 1 93 ? 3.804 7.609 7.440 1.00 95.44 93 GLN A N 1
ATOM 665 C CA . GLN A 1 93 ? 2.649 8.438 7.098 1.00 95.44 93 GLN A CA 1
ATOM 666 C C . GLN A 1 93 ? 1.819 7.760 5.999 1.00 95.44 93 GLN A C 1
ATOM 668 O O . GLN A 1 93 ? 2.358 7.378 4.959 1.00 95.44 93 GLN A O 1
ATOM 673 N N . LEU A 1 94 ? 0.516 7.623 6.226 1.00 94.44 94 LEU A N 1
ATOM 674 C CA . LEU A 1 94 ? -0.442 7.046 5.285 1.00 94.44 94 LEU A CA 1
ATOM 675 C C . LEU A 1 94 ? -1.356 8.136 4.754 1.00 94.44 94 LEU A C 1
ATOM 677 O O . LEU A 1 94 ? -1.755 9.019 5.510 1.00 94.44 94 LEU A O 1
ATOM 681 N N . ASP A 1 95 ? -1.758 8.015 3.497 1.00 93.50 95 ASP A N 1
ATOM 682 C CA . ASP A 1 95 ? -2.888 8.764 2.968 1.00 93.50 95 ASP A CA 1
ATOM 683 C C . ASP A 1 95 ? -4.063 7.804 2.783 1.00 93.50 95 ASP A C 1
ATOM 685 O O . ASP A 1 95 ? -4.046 6.965 1.884 1.00 93.50 95 ASP A O 1
ATOM 689 N N . LEU A 1 96 ? -5.075 7.895 3.642 1.00 93.69 96 LEU A N 1
ATOM 690 C CA . LEU A 1 96 ? -6.285 7.087 3.521 1.00 93.69 96 LEU A CA 1
ATOM 691 C C . LEU A 1 96 ? -7.211 7.712 2.483 1.00 93.69 96 LEU A C 1
ATOM 693 O O . LEU A 1 96 ? -7.548 8.891 2.583 1.00 93.69 96 LEU A O 1
ATOM 697 N N . HIS A 1 97 ? -7.614 6.911 1.505 1.00 93.31 97 HIS A N 1
ATOM 698 C CA . HIS A 1 97 ? -8.625 7.256 0.517 1.00 93.31 97 HIS A CA 1
ATOM 699 C C . HIS A 1 97 ? -9.954 6.667 0.990 1.00 93.31 97 HIS A C 1
ATOM 701 O O . HIS A 1 97 ? -10.077 5.445 1.106 1.00 93.31 97 HIS A O 1
ATOM 707 N N . VAL A 1 98 ? -10.919 7.532 1.299 1.00 91.62 98 VAL A N 1
ATOM 708 C CA . VAL A 1 98 ? -12.218 7.163 1.870 1.00 91.62 98 VAL A CA 1
ATOM 709 C C . VAL A 1 98 ? -13.334 7.532 0.901 1.00 91.62 98 VAL A C 1
ATOM 711 O O . VAL A 1 98 ? -13.415 8.672 0.448 1.00 91.62 98 VAL A O 1
ATOM 714 N N . GLN A 1 99 ? -14.209 6.573 0.619 1.00 89.81 99 GLN A N 1
ATOM 715 C CA . GLN A 1 99 ? -15.409 6.750 -0.192 1.00 89.81 99 GLN A CA 1
ATOM 716 C C . GLN A 1 99 ? -16.560 6.002 0.484 1.00 89.81 99 GLN A C 1
ATOM 718 O O . GLN A 1 99 ? -16.359 4.898 0.985 1.00 89.81 99 GLN A O 1
ATOM 723 N N . ASP A 1 100 ? -17.746 6.612 0.554 1.00 89.31 100 ASP A N 1
ATOM 724 C CA . ASP A 1 100 ? -18.940 6.005 1.166 1.00 89.31 100 ASP A CA 1
ATOM 725 C C . ASP A 1 100 ? -18.691 5.457 2.588 1.00 89.31 100 ASP A C 1
ATOM 727 O O . ASP A 1 100 ? -19.147 4.376 2.960 1.00 89.31 100 ASP A O 1
ATOM 731 N N . ASN A 1 101 ? -17.927 6.219 3.383 1.00 89.25 101 ASN A N 1
ATOM 732 C CA . ASN A 1 101 ? -17.493 5.872 4.743 1.00 89.25 101 ASN A CA 1
ATOM 733 C C . ASN A 1 101 ? -16.666 4.572 4.845 1.00 89.25 101 ASN A C 1
ATOM 735 O O . ASN A 1 101 ? -16.595 3.965 5.910 1.00 89.25 101 ASN A O 1
ATOM 739 N N . LYS A 1 102 ? -16.022 4.152 3.751 1.00 91.06 102 LYS A N 1
ATOM 740 C CA . LYS A 1 102 ? -15.120 2.997 3.702 1.00 91.06 102 LYS A CA 1
ATOM 741 C C . LYS A 1 102 ? -13.748 3.397 3.192 1.00 91.06 102 LYS A C 1
ATOM 743 O O . LYS A 1 102 ? -13.625 4.226 2.290 1.00 91.06 102 LYS A O 1
ATOM 748 N N . ILE A 1 103 ? -12.705 2.788 3.750 1.00 92.88 103 ILE A N 1
ATOM 749 C CA . ILE A 1 103 ? -11.347 2.937 3.220 1.00 92.88 103 ILE A CA 1
ATOM 750 C C . ILE A 1 103 ? -11.261 2.092 1.950 1.00 92.88 103 ILE A C 1
ATOM 752 O O . ILE A 1 103 ? -11.416 0.876 2.002 1.00 92.88 103 ILE A O 1
ATOM 756 N N . VAL A 1 104 ? -11.007 2.733 0.811 1.00 92.12 104 VAL A N 1
ATOM 757 C CA . VAL A 1 104 ? -10.950 2.049 -0.491 1.00 92.12 104 VAL A CA 1
ATOM 758 C C . VAL A 1 104 ? -9.523 1.804 -0.977 1.00 92.12 104 VAL A C 1
ATOM 760 O O . VAL A 1 104 ? -9.272 0.885 -1.754 1.00 92.12 104 VAL A O 1
ATOM 763 N N . LYS A 1 105 ? -8.568 2.620 -0.520 1.00 91.81 105 LYS A N 1
ATOM 764 C CA . LYS A 1 105 ? -7.148 2.513 -0.872 1.00 91.81 105 LYS A CA 1
ATOM 765 C C . LYS A 1 105 ? -6.284 3.217 0.168 1.00 91.81 105 LYS A C 1
ATOM 767 O O . LYS A 1 105 ? -6.691 4.214 0.765 1.00 91.81 105 LYS A O 1
ATOM 772 N N . VAL A 1 106 ? -5.046 2.754 0.319 1.00 93.44 106 VAL A N 1
ATOM 773 C CA . VAL A 1 106 ? -4.004 3.508 1.020 1.00 93.44 106 VAL A CA 1
ATOM 774 C C . VAL A 1 106 ? -2.987 4.026 0.012 1.00 93.44 106 VAL A C 1
ATOM 776 O O . VAL A 1 106 ? -2.308 3.276 -0.694 1.00 93.44 106 VAL A O 1
ATOM 779 N N . GLY A 1 107 ? -2.929 5.347 -0.076 1.00 91.19 107 GLY A N 1
ATOM 780 C CA . GLY A 1 107 ? -1.901 6.089 -0.774 1.00 91.19 107 GLY A CA 1
ATOM 781 C C . GLY A 1 107 ? -0.717 6.375 0.138 1.00 91.19 107 GLY A C 1
ATOM 782 O O . GLY A 1 107 ? -0.646 5.953 1.294 1.00 91.19 107 GLY A O 1
ATOM 783 N N . THR A 1 108 ? 0.232 7.126 -0.400 1.00 86.69 108 THR A N 1
ATOM 784 C CA . THR A 1 108 ? 1.449 7.468 0.316 1.00 86.69 108 THR A CA 1
ATOM 785 C C . THR A 1 108 ? 1.762 8.947 0.191 1.00 86.69 108 THR A C 1
ATOM 787 O O . THR A 1 108 ? 1.546 9.547 -0.866 1.00 86.69 108 THR A O 1
ATOM 790 N N . LYS A 1 109 ? 2.309 9.520 1.262 1.00 84.75 109 LYS A N 1
ATOM 791 C CA . LYS A 1 109 ? 2.781 10.899 1.272 1.00 84.75 109 LYS A CA 1
ATOM 792 C C . LYS A 1 109 ? 4.267 10.926 0.926 1.00 84.75 109 LYS A C 1
ATOM 794 O O . LYS A 1 109 ? 5.116 10.641 1.770 1.00 84.75 109 LYS A O 1
ATOM 799 N N . ILE A 1 110 ? 4.576 11.267 -0.324 1.00 86.81 110 ILE A N 1
ATOM 800 C CA . ILE A 1 110 ? 5.960 11.452 -0.784 1.00 86.81 110 ILE A CA 1
ATOM 801 C C . ILE A 1 110 ? 6.612 12.580 0.026 1.00 86.81 110 ILE A C 1
ATOM 803 O O . ILE A 1 110 ? 5.990 13.616 0.267 1.00 86.81 110 ILE A O 1
ATOM 807 N N . GLY A 1 111 ? 7.852 12.360 0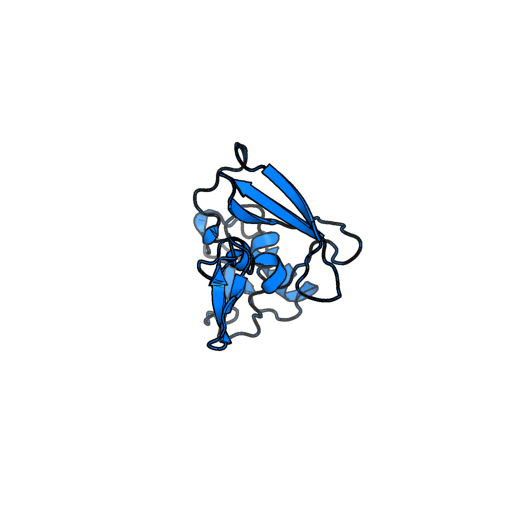.470 1.00 88.81 111 GLY A N 1
ATOM 808 C CA . GLY A 1 111 ? 8.584 13.308 1.316 1.00 88.81 111 GLY A CA 1
ATOM 809 C C . GLY A 1 111 ? 8.153 13.311 2.787 1.00 88.81 111 GLY A C 1
ATOM 810 O O . GLY A 1 111 ? 8.527 14.214 3.532 1.00 88.81 111 GLY A O 1
ATOM 811 N N . ALA A 1 112 ? 7.359 12.327 3.231 1.00 90.25 112 ALA A N 1
ATOM 812 C CA . ALA A 1 112 ? 7.124 12.118 4.657 1.00 90.25 112 ALA A CA 1
ATOM 813 C C . ALA A 1 112 ? 8.457 11.846 5.387 1.00 90.25 112 ALA A C 1
ATOM 815 O O . ALA A 1 112 ? 9.249 11.043 4.900 1.00 90.25 112 ALA A O 1
ATOM 816 N N . PRO A 1 113 ? 8.695 12.437 6.570 1.00 89.94 113 PRO A N 1
ATOM 817 C CA . PRO A 1 113 ? 10.015 12.438 7.213 1.00 89.94 113 PRO A CA 1
ATOM 818 C C . PRO A 1 113 ? 10.508 11.051 7.643 1.00 89.94 113 PRO A C 1
ATOM 820 O O . PRO A 1 113 ? 11.701 10.850 7.824 1.00 89.94 113 PRO A O 1
ATOM 823 N N . VAL A 1 114 ? 9.587 10.108 7.844 1.00 92.81 114 VAL A N 1
ATOM 824 C CA . VAL A 1 114 ? 9.899 8.769 8.355 1.00 92.81 114 VAL A CA 1
ATOM 825 C C . VAL A 1 114 ? 10.134 7.773 7.226 1.00 92.81 114 VAL A C 1
ATOM 827 O O . VAL A 1 114 ? 11.093 7.013 7.266 1.00 92.81 114 VAL A O 1
ATOM 830 N N . SER A 1 115 ? 9.228 7.725 6.248 1.00 91.88 115 SER A N 1
ATOM 831 C CA . SER A 1 115 ? 9.228 6.668 5.233 1.00 91.88 115 SER A CA 1
ATOM 832 C C . SER A 1 115 ? 9.427 7.173 3.809 1.00 91.88 115 SER A C 1
ATOM 834 O O . SER A 1 115 ? 9.495 6.365 2.887 1.00 91.88 115 SER A O 1
ATOM 836 N N . GLU A 1 116 ? 9.472 8.493 3.611 1.00 92.19 116 GLU A N 1
ATOM 837 C CA . GLU A 1 116 ? 9.610 9.175 2.315 1.00 92.19 116 GLU A CA 1
ATOM 838 C C . GLU A 1 116 ? 8.581 8.766 1.249 1.00 92.19 116 GLU A C 1
ATOM 840 O O . GLU A 1 116 ? 8.725 9.063 0.066 1.00 92.19 116 GLU A O 1
ATOM 845 N N . GLY A 1 117 ? 7.492 8.126 1.670 1.00 90.50 117 GLY A N 1
ATOM 846 C CA . GLY A 1 117 ? 6.466 7.591 0.785 1.00 90.50 117 GLY A CA 1
ATOM 847 C C . GLY A 1 117 ? 6.545 6.071 0.564 1.00 90.50 117 GLY A C 1
ATOM 848 O O . GLY A 1 117 ? 5.685 5.495 -0.107 1.00 90.50 117 GLY A O 1
ATOM 849 N N . ASN A 1 118 ? 7.512 5.380 1.158 1.00 93.56 118 ASN A N 1
ATOM 850 C CA . ASN A 1 118 ? 7.600 3.924 1.115 1.00 93.56 118 ASN A CA 1
ATOM 851 C C . ASN A 1 118 ? 6.724 3.294 2.202 1.00 93.56 118 ASN A C 1
ATOM 853 O O . ASN A 1 118 ? 6.699 3.743 3.347 1.00 93.56 118 ASN A O 1
ATOM 857 N N . LEU A 1 119 ? 5.994 2.242 1.838 1.00 94.88 119 LEU A N 1
ATOM 858 C CA . LEU A 1 119 ? 5.114 1.495 2.737 1.00 94.88 119 LEU A CA 1
ATOM 859 C C . LEU A 1 119 ? 5.347 0.001 2.543 1.00 94.88 119 LEU A C 1
ATOM 861 O O . LEU A 1 119 ? 5.485 -0.458 1.407 1.00 94.88 119 LEU A O 1
ATOM 865 N N . CYS A 1 120 ? 5.342 -0.750 3.644 1.00 94.69 120 CYS A N 1
ATOM 866 C CA . CYS A 1 120 ? 5.315 -2.208 3.603 1.00 94.69 120 CYS A CA 1
ATOM 867 C C . CYS A 1 120 ? 3.912 -2.722 3.239 1.00 94.69 120 CYS A C 1
ATOM 869 O O . CYS A 1 120 ? 2.931 -1.970 3.244 1.00 94.69 120 CYS A O 1
ATOM 871 N N . VAL A 1 121 ? 3.802 -4.032 3.001 1.00 94.88 121 VAL A N 1
ATOM 872 C CA . VAL A 1 121 ? 2.534 -4.703 2.668 1.00 94.88 121 VAL A CA 1
ATOM 873 C C . VAL A 1 121 ? 1.418 -4.404 3.683 1.00 94.88 121 VAL A C 1
ATOM 875 O O . VAL A 1 121 ? 0.282 -4.147 3.292 1.00 94.88 121 VAL A O 1
ATOM 878 N N . LYS A 1 122 ? 1.743 -4.339 4.984 1.00 95.38 122 LYS A N 1
ATOM 879 C CA . LYS A 1 122 ? 0.765 -4.069 6.052 1.00 95.38 122 LYS A CA 1
ATOM 880 C C . LYS A 1 122 ? 0.209 -2.650 5.962 1.00 95.38 122 LYS A C 1
ATOM 882 O O . LYS A 1 122 ? -1.000 -2.464 5.949 1.00 95.38 122 LYS A O 1
ATOM 887 N N . GLY A 1 123 ? 1.091 -1.656 5.842 1.00 94.94 123 GLY A N 1
ATOM 888 C CA . GLY A 1 123 ? 0.682 -0.254 5.748 1.00 94.94 123 GLY A CA 1
ATOM 889 C C . GLY A 1 123 ? -0.115 0.053 4.481 1.00 94.94 123 GLY A C 1
ATOM 890 O O . GLY A 1 123 ? -0.966 0.932 4.505 1.00 94.94 123 GLY A O 1
ATOM 891 N N . ARG A 1 124 ? 0.143 -0.672 3.386 1.00 93.88 124 ARG A N 1
ATOM 892 C CA . ARG A 1 124 ? -0.508 -0.429 2.096 1.00 93.88 124 ARG A CA 1
ATOM 893 C C . ARG A 1 124 ? -1.835 -1.168 1.924 1.00 93.88 124 ARG A C 1
ATOM 895 O O . ARG A 1 124 ? -2.747 -0.617 1.319 1.00 93.88 124 ARG A O 1
ATOM 902 N N . PHE A 1 125 ? -1.941 -2.400 2.419 1.00 94.25 125 PHE A N 1
ATOM 903 C CA . PHE A 1 125 ? -3.064 -3.278 2.072 1.00 94.25 125 PHE A CA 1
ATOM 904 C C . PHE A 1 125 ? -3.849 -3.811 3.267 1.00 94.25 125 PHE A C 1
ATOM 906 O O . PHE A 1 125 ? -4.993 -4.213 3.100 1.00 94.25 125 PHE A O 1
ATOM 913 N N . ALA A 1 126 ? -3.284 -3.824 4.473 1.00 94.56 126 ALA A N 1
ATOM 914 C CA . ALA A 1 126 ? -3.961 -4.406 5.624 1.00 94.56 126 ALA A CA 1
ATOM 915 C C . ALA A 1 126 ? -4.844 -3.360 6.329 1.00 94.56 126 ALA A C 1
ATOM 917 O O . ALA A 1 126 ? -4.626 -3.038 7.485 1.00 94.56 126 ALA A O 1
ATOM 918 N N . PHE A 1 127 ? -5.829 -2.775 5.656 1.00 93.25 127 PHE A N 1
ATOM 919 C CA . PHE A 1 127 ? -6.778 -1.838 6.290 1.00 93.25 127 PHE A CA 1
ATOM 920 C C . PHE A 1 127 ? -8.155 -2.465 6.566 1.00 93.25 127 PHE A C 1
ATOM 922 O O . PHE A 1 127 ? -8.956 -1.882 7.291 1.00 93.25 127 PHE A O 1
ATOM 929 N N . ASP A 1 128 ? -8.394 -3.688 6.083 1.00 91.50 128 ASP A N 1
ATOM 930 C CA . ASP A 1 128 ? -9.682 -4.396 6.182 1.00 91.50 128 ASP A CA 1
ATOM 931 C C . ASP A 1 128 ? -10.146 -4.639 7.634 1.00 91.50 128 ASP A C 1
ATOM 933 O O . ASP A 1 128 ? -11.334 -4.806 7.892 1.00 91.50 128 ASP A O 1
ATOM 937 N N . PHE A 1 129 ? -9.229 -4.616 8.611 1.00 92.81 129 PHE A N 1
ATOM 938 C CA . PHE A 1 129 ? -9.555 -4.790 10.035 1.00 92.81 129 PHE A CA 1
ATOM 939 C C . PHE A 1 129 ? -10.446 -3.670 10.606 1.00 92.81 129 PHE A C 1
ATOM 941 O O . PHE A 1 129 ? -10.989 -3.805 11.708 1.00 92.81 129 PHE A O 1
ATOM 948 N N . VAL A 1 130 ? -10.555 -2.536 9.905 1.00 93.56 130 VAL A N 1
ATOM 949 C CA . VAL A 1 130 ? -11.443 -1.430 10.283 1.00 93.56 130 VAL A CA 1
ATOM 950 C C . VAL A 1 130 ? -12.909 -1.834 10.123 1.00 93.56 130 VAL A C 1
ATOM 952 O O . VAL A 1 130 ? -13.697 -1.541 11.018 1.00 93.56 130 VAL A O 1
ATOM 955 N N . ASP A 1 131 ? -13.223 -2.587 9.066 1.00 91.62 131 ASP A N 1
ATOM 956 C CA . ASP A 1 131 ? -14.579 -3.015 8.692 1.00 91.62 131 ASP A CA 1
ATOM 957 C C . ASP A 1 131 ? -14.795 -4.533 8.876 1.00 91.62 131 ASP A C 1
ATOM 959 O O . ASP A 1 131 ? -15.722 -5.118 8.313 1.00 91.62 131 ASP A O 1
ATOM 963 N N . HIS A 1 132 ? -13.922 -5.204 9.635 1.00 95.19 132 HIS A N 1
ATOM 964 C CA . HIS A 1 132 ? -13.999 -6.651 9.840 1.00 95.19 132 HIS A CA 1
ATOM 965 C C . HIS A 1 132 ? -15.271 -7.037 10.619 1.00 95.19 132 HIS A C 1
ATOM 967 O O . HIS A 1 132 ? -15.583 -6.364 11.603 1.00 95.19 132 HIS A O 1
ATOM 973 N N . PRO A 1 133 ? -15.974 -8.133 10.260 1.00 95.25 133 PRO A N 1
ATOM 974 C CA . PRO A 1 133 ? -17.200 -8.557 10.950 1.00 95.25 133 PRO A CA 1
ATOM 975 C C . PRO A 1 133 ? -17.005 -8.824 12.450 1.00 95.25 133 PRO A C 1
ATOM 977 O O . PRO A 1 133 ? -17.918 -8.587 13.231 1.00 95.25 133 PRO A O 1
ATOM 980 N N . ASP A 1 134 ? -15.806 -9.241 12.864 1.00 95.25 134 ASP A N 1
ATOM 981 C CA . ASP A 1 134 ? -15.472 -9.467 14.283 1.00 95.25 134 ASP A CA 1
ATOM 982 C C . ASP A 1 134 ? -15.173 -8.171 15.067 1.00 95.25 134 ASP A C 1
ATOM 984 O O . ASP A 1 134 ? -14.742 -8.229 16.223 1.00 95.25 134 ASP A O 1
ATOM 988 N N . ARG A 1 135 ? -15.326 -6.981 14.466 1.00 95.31 135 ARG A N 1
ATOM 989 C CA . ARG A 1 135 ? -15.119 -5.726 15.198 1.00 95.31 135 ARG A CA 1
ATOM 990 C C . ARG A 1 135 ? -16.145 -5.590 16.311 1.00 95.31 135 ARG A C 1
ATOM 992 O O . ARG A 1 135 ? -17.347 -5.660 16.085 1.00 95.31 135 ARG A O 1
ATOM 999 N N . LEU A 1 136 ? -15.651 -5.296 17.510 1.00 95.00 136 LEU A N 1
ATOM 1000 C CA . LEU A 1 136 ? -16.500 -4.920 18.631 1.00 95.00 136 LEU A CA 1
ATOM 1001 C C . LEU A 1 136 ? -17.209 -3.599 18.310 1.00 95.00 136 LEU A C 1
ATOM 1003 O O . LEU A 1 136 ? -16.559 -2.566 18.133 1.00 95.00 136 LEU A O 1
ATOM 1007 N N . THR A 1 137 ? -18.535 -3.651 18.227 1.00 95.06 137 THR A N 1
ATOM 1008 C CA . THR A 1 137 ? -19.418 -2.501 17.977 1.00 95.06 137 THR A CA 1
ATOM 1009 C C . THR A 1 137 ? -20.135 -2.022 19.237 1.00 95.06 137 THR A C 1
ATOM 1011 O O . THR A 1 137 ? -20.644 -0.903 19.257 1.00 95.06 137 THR A O 1
ATOM 1014 N N . ALA A 1 138 ? -20.130 -2.838 20.291 1.00 96.12 138 ALA A N 1
ATOM 1015 C CA . ALA A 1 138 ? -20.722 -2.551 21.588 1.00 96.12 138 ALA A CA 1
ATOM 1016 C C . ALA A 1 138 ? -19.753 -2.950 22.718 1.00 96.12 138 ALA A C 1
ATOM 1018 O O . ALA A 1 138 ? -18.898 -3.826 22.525 1.00 96.12 138 ALA A O 1
ATOM 1019 N N . PRO A 1 139 ? -19.836 -2.302 23.892 1.00 97.12 139 PRO A N 1
ATOM 1020 C CA . PRO A 1 139 ? -19.092 -2.728 25.070 1.00 97.12 139 PRO A CA 1
ATOM 1021 C C . PRO A 1 139 ? -19.550 -4.120 25.527 1.00 97.12 139 PRO A C 1
ATOM 1023 O O . PRO A 1 139 ? -20.738 -4.426 25.508 1.00 97.12 139 PRO A O 1
ATOM 1026 N N . LEU A 1 140 ? -18.603 -4.948 25.978 1.00 97.56 140 LEU A N 1
ATOM 1027 C CA . LEU A 1 140 ? -18.874 -6.289 26.498 1.00 97.56 140 LEU A CA 1
ATOM 1028 C C . LEU A 1 140 ? -18.427 -6.407 27.961 1.00 97.56 140 LEU A C 1
ATOM 1030 O O . LEU A 1 140 ? -17.358 -5.915 28.331 1.00 97.56 140 LEU A O 1
ATOM 1034 N N . VAL A 1 141 ? -19.213 -7.108 28.776 1.00 97.56 141 VAL A N 1
ATOM 1035 C CA . VAL A 1 141 ? -18.939 -7.435 30.185 1.00 97.56 141 VAL A CA 1
ATOM 1036 C C . VAL A 1 141 ? -19.034 -8.943 30.410 1.00 97.56 141 VAL A C 1
ATOM 1038 O O . VAL A 1 141 ? -19.661 -9.652 29.629 1.00 97.56 141 VAL A O 1
ATOM 1041 N N . ARG A 1 142 ? -18.393 -9.465 31.462 1.00 98.12 142 ARG A N 1
ATOM 1042 C CA . ARG A 1 142 ? -18.522 -10.887 31.822 1.00 98.12 142 ARG A CA 1
ATOM 1043 C C . ARG A 1 142 ? -19.740 -11.110 32.717 1.00 98.12 142 ARG A C 1
ATOM 1045 O O . ARG A 1 142 ? -19.873 -10.412 33.718 1.00 98.12 142 ARG A O 1
ATOM 1052 N N . ASN A 1 143 ? -20.580 -12.087 32.377 1.00 97.12 143 ASN A N 1
ATOM 1053 C CA . ASN A 1 143 ? -21.671 -12.554 33.239 1.00 97.12 143 ASN A CA 1
ATOM 1054 C C . ASN A 1 143 ? -21.155 -13.491 34.358 1.00 97.12 143 ASN A C 1
ATOM 1056 O O . ASN A 1 143 ? -19.971 -13.834 34.395 1.00 97.12 143 ASN A O 1
ATOM 1060 N N . ASP A 1 144 ? -22.047 -13.948 35.244 1.00 97.62 144 ASP A N 1
ATOM 1061 C CA . ASP A 1 144 ? -21.712 -14.878 36.340 1.00 97.62 144 ASP A CA 1
ATOM 1062 C C . ASP A 1 144 ? -21.134 -16.223 35.851 1.00 97.62 144 ASP A C 1
ATOM 1064 O O . ASP A 1 144 ? -20.393 -16.884 36.578 1.00 97.62 144 ASP A O 1
ATOM 1068 N N . ALA A 1 145 ? -21.434 -16.624 34.609 1.00 96.81 145 ALA A N 1
ATOM 1069 C CA . ALA A 1 145 ? -20.879 -17.813 33.958 1.00 96.81 145 ALA A CA 1
ATOM 1070 C C . ALA A 1 145 ? -19.505 -17.563 33.293 1.00 96.81 145 ALA A C 1
ATOM 1072 O O . ALA A 1 145 ? -18.879 -18.495 32.789 1.00 96.81 145 ALA A O 1
ATOM 1073 N N . GLY A 1 146 ? -19.006 -16.321 33.307 1.00 97.06 146 GLY A N 1
ATOM 1074 C CA . GLY A 1 146 ? -17.726 -15.918 32.725 1.00 97.06 146 GLY A CA 1
ATOM 1075 C C . GLY A 1 146 ? -17.766 -15.603 31.227 1.00 97.06 146 GLY A C 1
ATOM 1076 O O . GLY A 1 146 ? -16.712 -15.341 30.643 1.00 97.06 146 GLY A O 1
ATOM 1077 N N . GLU A 1 147 ? -18.938 -15.595 30.597 1.00 97.50 147 GLU A N 1
ATOM 1078 C CA . GLU A 1 147 ? -19.120 -15.333 29.166 1.00 97.50 147 GLU A CA 1
ATOM 1079 C C . GLU A 1 147 ? -19.206 -13.829 28.890 1.00 97.50 147 GLU A C 1
ATOM 1081 O O . GLU A 1 147 ? -19.758 -13.079 29.696 1.00 97.50 147 GLU A O 1
ATOM 1086 N N . LEU A 1 148 ? -18.657 -13.382 27.754 1.00 96.81 148 LEU A N 1
ATOM 1087 C CA . LEU A 1 148 ? -18.809 -11.996 27.308 1.00 96.81 148 LEU A CA 1
ATOM 1088 C C . LEU A 1 148 ? -20.230 -11.783 26.774 1.00 96.81 148 LEU A C 1
ATOM 1090 O O . LEU A 1 148 ? -20.634 -12.437 25.816 1.00 96.81 148 LEU A O 1
ATOM 1094 N N . VAL A 1 149 ? -20.950 -10.844 27.377 1.00 96.19 149 VAL A N 1
ATOM 1095 C CA . VAL A 1 149 ? -22.279 -10.379 26.966 1.00 96.19 149 VAL A CA 1
ATOM 1096 C C . VAL A 1 149 ? -22.240 -8.866 26.761 1.00 96.19 149 VAL A C 1
ATOM 1098 O O . VAL A 1 149 ? -21.380 -8.191 27.325 1.00 96.19 149 VAL A O 1
ATOM 1101 N N . GLU A 1 150 ? -23.132 -8.327 25.935 1.00 96.38 15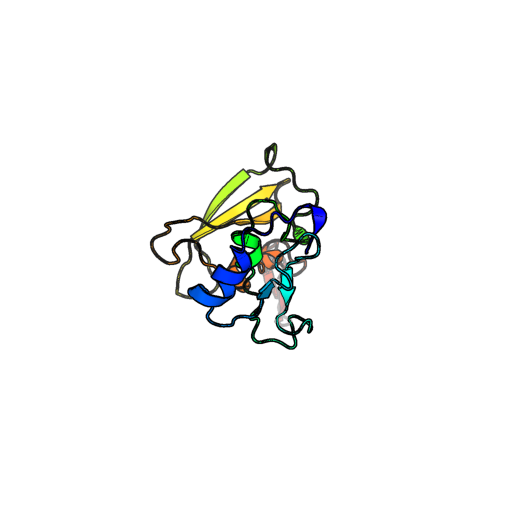0 GLU A N 1
ATOM 1102 C CA . GLU A 1 150 ? -23.281 -6.874 25.784 1.00 96.38 150 GLU A CA 1
ATOM 1103 C C . GLU A 1 150 ? -23.703 -6.235 27.119 1.00 96.38 150 GLU A C 1
ATOM 1105 O O . GLU A 1 150 ? -24.480 -6.837 27.865 1.00 96.38 150 GLU A O 1
ATOM 1110 N N . ALA A 1 151 ? -23.113 -5.077 27.443 1.00 89.12 151 ALA A N 1
ATOM 1111 C CA . ALA A 1 151 ? -23.289 -4.381 28.724 1.00 89.12 151 ALA A CA 1
ATOM 1112 C C . ALA A 1 151 ? -24.658 -3.706 28.884 1.00 89.12 151 ALA A C 1
ATOM 1114 O O . ALA A 1 151 ? -25.139 -3.100 27.901 1.00 89.12 151 ALA A O 1
#

Sequence (151 aa):
GLDADNCILCNRCVRYCEEVMLCSALTLTDKGPGGHIQPTRGESFLDTDCELCGGCVSTCPTGALYDKRALGTHDDAVAKTTTTCTYCGVGCQLDLHVQDNKIVKVGTKIGAPVSEGNLCVKGRFAFDFVDHPDRLTAPLVRNDAGELVEA

Radius of gyration: 19.41 Å; Cα contacts (8 Å, |Δi|>4): 238; chains: 1; bounding box: 40×31×66 Å

Nearest PDB structures (foldseek):
  8oh5-assembly1_C  TM=8.888E-01  e=4.694E-11  Sporomusa ovata DSM 2662
  7t30-assembly1_A  TM=8.353E-01  e=3.197E-10  Acetomicrobium mobile
  8e9h-assembly1_G  TM=9.098E-01  e=3.120E-09  Mycolicibacterium smegmatis MC2 155
  8gym-assembly1_s1  TM=8.930E-01  e=1.672E-08  Tetrahymena thermophila SB210
  6zkh-assembly1_3  TM=9.004E-01  e=4.919E-08  Ovis aries